Protein AF-A0A530LM20-F1 (afdb_monomer)

pLDDT: mean 91.58, std 8.43, range [47.44, 98.12]

Foldseek 3Di:
DVVVVVVCVVVQFFPVPDDPVVLVVVLCCLLVVLVVCVVVVVCCVPPVPDDSVVVSVVSNVVSSVVGTDPPDD

Solvent-accessible surface area (backbone atoms only — not comparable to full-atom values): 4293 Å² total; per-residue (Å²): 106,68,68,57,52,54,51,35,31,77,70,59,35,27,58,92,81,64,59,64,69,61,50,52,50,51,52,50,53,49,55,50,49,51,52,4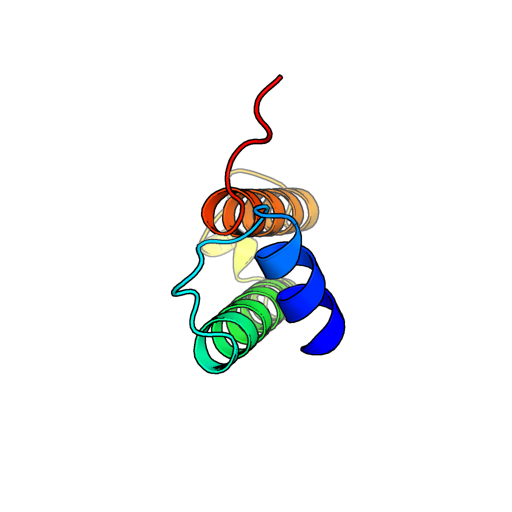8,30,62,76,72,52,43,36,67,76,78,48,62,91,53,58,62,71,57,50,47,52,51,51,52,51,51,54,52,58,73,57,39,47,80,76,84,127

Secondary structure (DSSP, 8-state):
-HHHHHHHHHTTSB-TT--HHHHHHHHHHHHHHHHHHHHH-THHHH-TTS-HHHHHHHHHHHHHHHHBPPPP-

Radius of gyration: 14.65 Å; Cα contacts (8 Å, |Δi|>4): 35; chains: 1; bounding box: 34×22×37 Å

Sequence (73 aa):
MIDLLTQAQQQGRLAPDTDFDHLVLAARALVYGLARMAIDGHFREWHPSEPPALAAQRALRLFMSRMTIPSKA

Mean predicted aligned error: 3.95 Å

Structure (mmCIF, N/CA/C/O backbone):
data_AF-A0A530LM20-F1
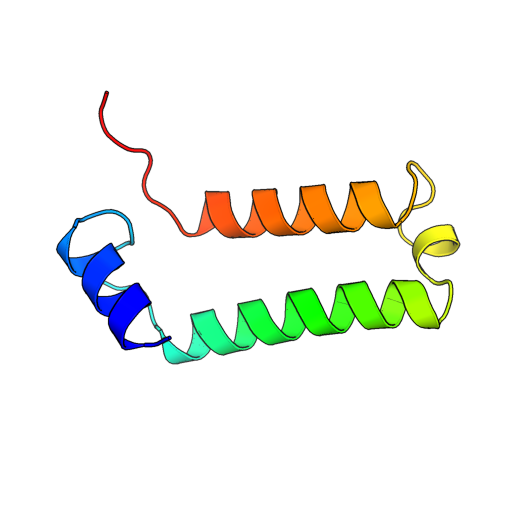#
_entry.id   AF-A0A530LM20-F1
#
loop_
_atom_site.group_PDB
_atom_site.id
_atom_site.type_symbol
_atom_site.label_atom_id
_atom_site.label_alt_id
_atom_site.label_comp_id
_atom_site.label_asym_id
_atom_site.label_entity_id
_atom_site.label_seq_id
_atom_site.pdbx_PDB_ins_code
_atom_site.Cartn_x
_atom_site.Cartn_y
_atom_site.Cartn_z
_atom_site.occupancy
_atom_site.B_iso_or_equiv
_atom_site.auth_seq_id
_atom_site.auth_comp_id
_atom_site.auth_asym_id
_atom_site.auth_atom_id
_atom_site.pdbx_PDB_model_num
ATOM 1 N N . MET A 1 1 ? 1.978 4.111 13.960 1.00 79.19 1 MET A N 1
ATOM 2 C CA . MET A 1 1 ? 1.167 3.494 12.878 1.00 79.19 1 MET A CA 1
ATOM 3 C C . MET A 1 1 ? -0.065 2.830 13.460 1.00 79.19 1 MET A C 1
ATOM 5 O O . MET A 1 1 ? -1.148 3.254 13.096 1.00 79.19 1 MET A O 1
ATOM 9 N N . ILE A 1 2 ? 0.088 1.876 14.387 1.00 88.38 2 ILE A N 1
ATOM 10 C CA . ILE A 1 2 ? -1.050 1.283 15.107 1.00 88.38 2 ILE A CA 1
ATOM 11 C C . ILE A 1 2 ? -1.900 2.367 15.781 1.00 88.38 2 ILE A C 1
ATOM 13 O O . ILE A 1 2 ? -3.096 2.397 15.550 1.00 88.38 2 ILE A O 1
ATOM 17 N N . ASP A 1 3 ? -1.290 3.355 16.444 1.00 92.56 3 ASP A N 1
ATOM 18 C CA . ASP A 1 3 ? -2.046 4.459 17.066 1.00 92.56 3 ASP A CA 1
ATOM 19 C C . ASP A 1 3 ? -2.924 5.246 16.081 1.00 92.56 3 ASP A C 1
ATOM 21 O O . ASP A 1 3 ? -4.038 5.634 16.417 1.00 92.56 3 ASP A O 1
ATOM 25 N N . LEU A 1 4 ? -2.456 5.450 14.842 1.00 92.19 4 LEU A N 1
ATOM 26 C CA . LEU A 1 4 ? -3.233 6.135 13.801 1.00 92.19 4 LEU A CA 1
ATOM 27 C C . LEU A 1 4 ? -4.405 5.273 13.317 1.00 92.19 4 LEU A C 1
ATOM 29 O O . LEU A 1 4 ? -5.478 5.803 13.041 1.00 92.19 4 LEU A O 1
ATOM 33 N N . LEU A 1 5 ? -4.209 3.954 13.221 1.00 93.25 5 LEU A N 1
ATOM 34 C CA . LEU A 1 5 ? -5.265 3.005 12.860 1.00 93.25 5 LEU A CA 1
ATOM 35 C C . LEU A 1 5 ? -6.312 2.905 13.974 1.00 93.25 5 LEU A C 1
ATOM 37 O O . LEU A 1 5 ? -7.506 2.996 13.695 1.00 93.25 5 LEU A O 1
ATOM 41 N N . THR A 1 6 ? -5.872 2.843 15.231 1.00 93.69 6 THR A N 1
ATOM 42 C CA . THR A 1 6 ? -6.743 2.892 16.409 1.00 93.69 6 THR A CA 1
ATOM 43 C C . THR A 1 6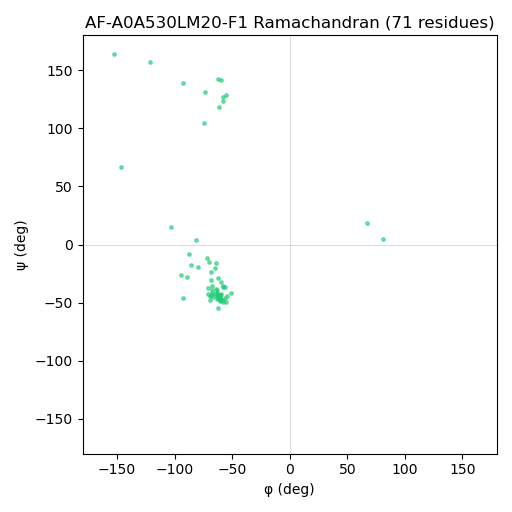 ? -7.574 4.173 16.423 1.00 93.69 6 THR A C 1
ATOM 45 O O . THR A 1 6 ? -8.793 4.112 16.561 1.00 93.69 6 THR A O 1
ATOM 48 N N . GLN A 1 7 ? -6.952 5.337 16.206 1.00 93.81 7 GLN A N 1
ATOM 49 C CA . GLN A 1 7 ? -7.672 6.613 16.121 1.00 93.81 7 GLN A CA 1
ATOM 50 C C . GLN A 1 7 ? -8.679 6.631 14.966 1.00 93.81 7 GLN A C 1
ATOM 52 O O . GLN A 1 7 ? -9.811 7.076 15.143 1.00 93.81 7 GLN A O 1
ATOM 57 N N . ALA A 1 8 ? -8.300 6.135 13.786 1.00 91.69 8 ALA A N 1
ATOM 58 C CA . ALA A 1 8 ? -9.196 6.080 12.636 1.00 91.69 8 ALA A CA 1
ATOM 59 C C . ALA A 1 8 ? -10.410 5.168 12.893 1.00 91.69 8 ALA A C 1
ATOM 61 O O . ALA A 1 8 ? -11.529 5.529 12.528 1.00 91.69 8 ALA A O 1
ATOM 62 N N . GLN A 1 9 ? -10.217 4.031 13.563 1.00 92.44 9 GLN A N 1
ATOM 63 C CA . GLN A 1 9 ? -11.306 3.145 13.975 1.00 92.44 9 GLN A CA 1
ATOM 64 C C . GLN A 1 9 ? -12.211 3.799 15.028 1.00 92.44 9 GLN A C 1
ATOM 66 O O . GLN A 1 9 ? -13.429 3.792 14.870 1.00 92.44 9 GLN A O 1
ATOM 71 N N . GLN A 1 10 ? -11.635 4.446 16.047 1.00 92.88 10 GLN A N 1
ATOM 72 C CA . GLN A 1 10 ? -12.391 5.193 17.065 1.00 92.88 10 GLN A CA 1
ATOM 73 C C . GLN A 1 10 ? -13.222 6.335 16.460 1.00 92.88 10 GLN A C 1
ATOM 75 O O . GLN A 1 10 ? -14.307 6.640 16.947 1.00 92.88 10 GLN A O 1
ATOM 80 N N . GLN A 1 11 ? -12.743 6.946 15.374 1.00 93.25 11 GLN A N 1
ATOM 81 C CA . GLN A 1 11 ? -13.458 7.976 14.615 1.00 93.25 11 GLN A CA 1
ATOM 82 C C . GLN A 1 11 ? -14.484 7.405 13.618 1.00 93.25 11 GLN A C 1
ATOM 84 O O . GLN A 1 11 ? -15.059 8.166 12.840 1.00 93.25 11 GLN A O 1
ATOM 89 N N . GLY A 1 12 ? -14.687 6.084 13.582 1.00 91.56 12 GLY A N 1
ATOM 90 C CA . GLY A 1 12 ? -15.599 5.425 12.644 1.00 91.56 12 GLY A CA 1
ATOM 91 C C . GLY A 1 12 ? -15.151 5.495 11.181 1.00 91.56 12 GLY A C 1
ATOM 92 O O . GLY A 1 12 ? -15.967 5.316 10.280 1.00 91.56 12 GLY A O 1
ATOM 93 N N . ARG A 1 13 ? -13.866 5.779 10.922 1.00 91.81 13 ARG A N 1
ATOM 94 C CA . ARG A 1 13 ? -13.286 5.818 9.568 1.00 91.81 13 ARG A CA 1
ATOM 95 C C . ARG A 1 13 ? -12.817 4.447 9.089 1.00 91.81 13 ARG A C 1
ATOM 97 O O . ARG A 1 13 ? -12.614 4.276 7.892 1.00 91.81 13 ARG A O 1
ATOM 104 N N . LEU A 1 14 ? -12.645 3.493 10.002 1.00 92.19 14 LEU A N 1
ATOM 105 C CA . LEU A 1 14 ? -12.361 2.082 9.727 1.00 92.19 14 LEU A CA 1
ATOM 106 C C . LEU A 1 14 ? -13.450 1.211 10.356 1.00 92.19 14 LEU A C 1
ATOM 108 O O . LEU A 1 14 ? -14.098 1.628 11.319 1.00 92.19 14 LEU A O 1
ATOM 112 N N . ALA A 1 15 ? -13.630 -0.001 9.835 1.00 88.19 15 ALA A N 1
ATOM 113 C CA . ALA A 1 15 ? -14.566 -0.962 10.406 1.00 88.19 15 ALA A CA 1
ATOM 114 C C . ALA A 1 15 ? -14.163 -1.352 11.846 1.00 88.19 15 ALA A C 1
ATOM 116 O O . ALA A 1 15 ? -12.965 -1.471 12.143 1.00 88.19 15 ALA A O 1
ATOM 117 N N . PRO A 1 16 ? -15.130 -1.545 12.760 1.00 86.50 16 PRO A N 1
ATOM 118 C CA . PRO A 1 16 ? -14.856 -1.828 14.172 1.00 86.50 16 PRO A CA 1
ATOM 119 C C . PRO A 1 16 ? -14.144 -3.171 14.405 1.00 86.50 16 PRO A C 1
ATOM 121 O O . PRO A 1 16 ? -13.497 -3.347 15.429 1.00 86.50 16 PRO A O 1
ATOM 124 N N . ASP A 1 17 ? -14.220 -4.091 13.449 1.00 89.31 17 ASP A N 1
ATOM 125 C CA . ASP A 1 17 ? -13.607 -5.422 13.450 1.00 89.31 17 ASP A CA 1
ATOM 126 C C . ASP A 1 17 ? -12.350 -5.510 12.565 1.00 89.31 17 ASP A C 1
ATOM 128 O O . ASP A 1 17 ? -11.876 -6.599 12.251 1.00 89.31 17 ASP A O 1
ATOM 132 N N . THR A 1 18 ? -11.788 -4.366 12.158 1.00 91.25 18 THR A N 1
ATOM 133 C CA . THR A 1 18 ? -10.567 -4.335 11.342 1.00 91.25 18 THR A CA 1
ATOM 134 C C . THR A 1 18 ? -9.394 -4.978 12.087 1.00 91.25 18 THR A C 1
ATOM 136 O O . THR A 1 18 ? -8.942 -4.462 13.108 1.00 91.25 18 THR A O 1
ATOM 139 N N . ASP A 1 19 ? -8.844 -6.054 11.527 1.00 93.62 19 ASP A N 1
ATOM 140 C CA . ASP A 1 19 ? -7.594 -6.667 11.980 1.00 93.62 19 ASP A CA 1
ATOM 141 C C . ASP A 1 19 ? -6.394 -5.801 11.561 1.00 93.62 19 ASP A C 1
ATOM 143 O O . ASP A 1 19 ? -6.003 -5.764 10.390 1.00 93.62 19 ASP A O 1
ATOM 147 N N . PHE A 1 20 ? -5.809 -5.074 12.516 1.00 94.12 20 PHE A N 1
ATOM 148 C CA . PHE A 1 20 ? -4.697 -4.162 12.240 1.00 94.12 20 PHE A CA 1
ATOM 149 C C . PHE A 1 20 ? -3.405 -4.869 11.833 1.00 94.12 20 PHE A C 1
ATOM 151 O O . PHE A 1 20 ? -2.650 -4.304 11.036 1.00 94.12 20 PHE A O 1
ATOM 158 N N . ASP A 1 21 ? -3.149 -6.081 12.320 1.00 95.06 21 ASP A N 1
ATOM 159 C CA . ASP A 1 21 ? -1.915 -6.799 12.005 1.00 95.06 21 ASP A CA 1
ATOM 160 C C . ASP A 1 21 ? -1.914 -7.216 10.532 1.00 95.06 21 ASP A C 1
ATOM 162 O O . ASP A 1 21 ? -0.971 -6.914 9.786 1.00 95.06 21 ASP A O 1
ATOM 166 N N . HIS A 1 22 ? -3.019 -7.808 10.072 1.00 94.81 22 HIS A N 1
ATOM 167 C CA . HIS A 1 22 ? -3.182 -8.168 8.665 1.00 94.81 22 HIS A CA 1
ATOM 168 C C . HIS A 1 22 ? -3.289 -6.937 7.761 1.00 94.81 22 HIS A C 1
ATOM 170 O O . HIS A 1 22 ? -2.731 -6.939 6.659 1.00 94.81 22 HIS A O 1
ATOM 176 N N . LEU A 1 23 ? -3.930 -5.859 8.224 1.00 93.81 23 LEU A N 1
ATOM 177 C CA . LEU A 1 23 ? -4.018 -4.607 7.473 1.00 93.81 23 LEU A CA 1
ATOM 178 C C . LEU A 1 23 ? -2.634 -4.019 7.179 1.00 93.81 23 LEU A C 1
ATOM 180 O O . LEU A 1 23 ? -2.322 -3.638 6.047 1.00 93.81 23 LEU A O 1
ATOM 184 N N . VAL A 1 24 ? -1.790 -3.958 8.206 1.00 94.62 24 VAL A N 1
ATOM 185 C CA . VAL A 1 24 ? -0.426 -3.443 8.104 1.00 94.62 24 VAL A CA 1
ATOM 186 C C . VAL A 1 24 ? 0.419 -4.323 7.190 1.00 94.62 24 VAL A C 1
ATOM 188 O O . VAL A 1 24 ? 1.174 -3.798 6.364 1.00 94.62 24 VAL A O 1
ATOM 191 N N . LEU A 1 25 ? 0.300 -5.648 7.311 1.00 96.25 25 LEU A N 1
ATOM 192 C CA . LEU A 1 25 ? 1.000 -6.582 6.435 1.00 96.25 25 LEU A CA 1
ATOM 193 C C . LEU A 1 25 ? 0.588 -6.384 4.970 1.00 96.25 25 LEU A C 1
ATOM 195 O O . LEU A 1 25 ? 1.460 -6.262 4.108 1.00 96.25 25 LEU A O 1
ATOM 199 N N . ALA A 1 26 ? -0.713 -6.276 4.694 1.00 95.88 26 ALA A N 1
ATOM 200 C CA . ALA A 1 26 ? -1.234 -6.040 3.351 1.00 95.88 26 ALA A CA 1
ATOM 201 C C . ALA A 1 26 ? -0.727 -4.713 2.762 1.00 95.88 26 ALA A C 1
ATOM 203 O O . ALA A 1 26 ? -0.271 -4.677 1.618 1.00 95.88 26 ALA A O 1
ATOM 204 N N . ALA A 1 27 ? -0.723 -3.637 3.556 1.00 95.12 27 ALA A N 1
ATOM 205 C CA . ALA A 1 27 ? -0.204 -2.340 3.128 1.00 95.12 27 ALA A CA 1
ATOM 206 C C . ALA A 1 27 ? 1.289 -2.411 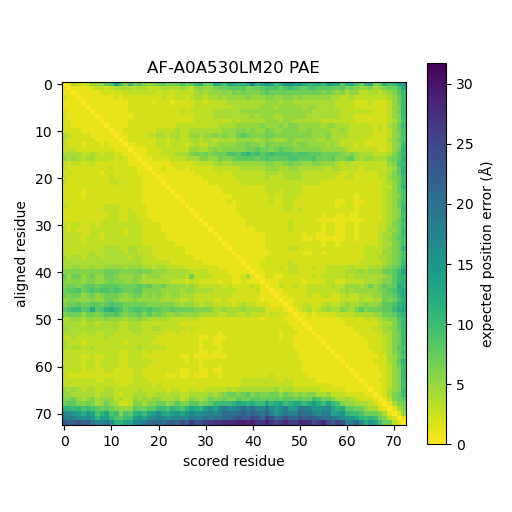2.761 1.00 95.12 27 ALA A C 1
ATOM 208 O O . ALA A 1 27 ? 1.707 -1.883 1.727 1.00 95.12 27 ALA A O 1
ATOM 209 N N . ARG A 1 28 ? 2.096 -3.101 3.579 1.00 96.44 28 ARG A N 1
ATOM 210 C CA . ARG A 1 28 ? 3.524 -3.321 3.306 1.00 96.44 28 ARG A CA 1
ATOM 211 C C . ARG A 1 28 ? 3.733 -4.140 2.041 1.00 96.44 28 ARG A C 1
ATOM 213 O O . ARG A 1 28 ? 4.538 -3.740 1.206 1.00 96.44 28 ARG A O 1
ATOM 220 N N . ALA A 1 29 ? 3.001 -5.243 1.889 1.00 98.12 29 ALA A N 1
ATOM 221 C CA . ALA A 1 29 ? 3.089 -6.107 0.718 1.00 98.12 29 ALA A CA 1
ATOM 222 C C . ALA A 1 29 ? 2.743 -5.347 -0.570 1.00 98.12 29 ALA A C 1
ATOM 224 O O . ALA A 1 29 ? 3.470 -5.458 -1.555 1.00 98.12 29 ALA A O 1
ATOM 225 N N . LEU A 1 30 ? 1.695 -4.515 -0.546 1.00 97.38 30 LEU A N 1
ATOM 226 C CA . LEU A 1 30 ? 1.306 -3.688 -1.686 1.00 97.38 30 LEU A CA 1
ATOM 227 C C . LEU A 1 30 ? 2.402 -2.688 -2.067 1.00 97.38 30 LEU A C 1
ATOM 229 O O . LEU A 1 30 ? 2.833 -2.658 -3.218 1.00 97.38 30 LEU A O 1
ATOM 233 N N . VAL A 1 31 ? 2.860 -1.867 -1.116 1.00 96.81 31 VAL A N 1
ATOM 234 C CA . VAL A 1 31 ? 3.867 -0.830 -1.398 1.00 96.81 31 VAL A CA 1
ATOM 235 C C . VAL A 1 31 ? 5.179 -1.465 -1.851 1.00 96.81 31 VAL A C 1
ATOM 237 O O . VAL A 1 31 ? 5.776 -1.009 -2.826 1.00 96.81 31 VAL A O 1
ATOM 240 N N . TYR A 1 32 ? 5.598 -2.542 -1.186 1.00 97.94 32 TYR A N 1
ATOM 241 C CA . TYR A 1 32 ? 6.778 -3.301 -1.575 1.00 97.94 32 TYR A CA 1
ATOM 242 C C . TYR A 1 32 ? 6.637 -3.887 -2.986 1.00 97.94 32 TYR A C 1
ATOM 244 O O . TYR A 1 32 ? 7.537 -3.708 -3.802 1.00 97.94 32 TYR A O 1
ATOM 252 N N . GLY A 1 33 ? 5.506 -4.523 -3.305 1.00 97.00 33 GLY A N 1
ATOM 253 C CA . GLY A 1 33 ? 5.246 -5.109 -4.620 1.00 97.00 33 GLY A CA 1
ATOM 254 C C . GLY A 1 33 ? 5.259 -4.071 -5.741 1.00 97.00 33 GLY A C 1
ATOM 255 O O . GLY A 1 33 ? 5.950 -4.258 -6.740 1.00 97.00 33 GLY A O 1
ATOM 256 N N . LEU A 1 34 ? 4.586 -2.932 -5.548 1.00 96.88 34 LEU A N 1
ATOM 257 C CA . LEU A 1 34 ? 4.598 -1.828 -6.513 1.00 96.88 34 LEU A CA 1
ATOM 258 C C . LEU A 1 34 ? 6.014 -1.266 -6.709 1.00 96.88 34 LEU A C 1
ATOM 260 O O . LEU A 1 34 ? 6.437 -1.039 -7.840 1.00 96.88 34 LEU A O 1
ATOM 264 N N . ALA A 1 35 ? 6.778 -1.078 -5.631 1.00 96.56 35 ALA A N 1
ATOM 265 C CA . ALA A 1 35 ? 8.164 -0.628 -5.733 1.00 96.56 35 ALA A CA 1
ATOM 266 C C . ALA A 1 35 ? 9.038 -1.653 -6.472 1.00 96.56 35 ALA A C 1
ATOM 268 O O . ALA A 1 35 ? 9.834 -1.281 -7.336 1.00 96.56 35 ALA A O 1
ATOM 269 N N . ARG A 1 36 ? 8.860 -2.947 -6.186 1.00 97.06 36 ARG A N 1
ATOM 270 C CA . ARG A 1 36 ? 9.605 -4.020 -6.845 1.00 97.0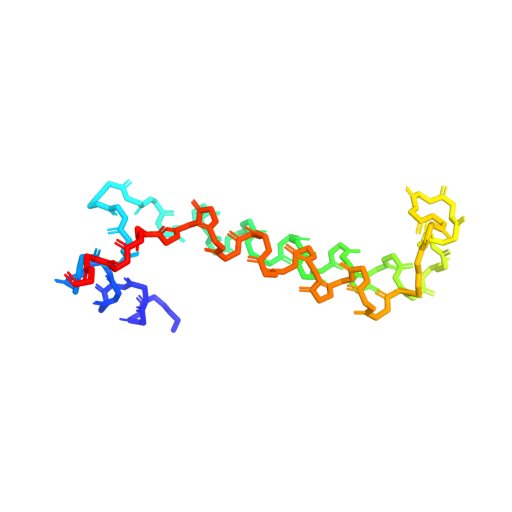6 36 ARG A CA 1
ATOM 271 C C . ARG A 1 36 ? 9.298 -4.076 -8.339 1.00 97.06 36 ARG A C 1
ATOM 273 O O . ARG A 1 36 ? 10.232 -4.088 -9.131 1.00 97.06 36 ARG A O 1
ATOM 280 N N . MET A 1 37 ? 8.024 -3.981 -8.722 1.00 96.06 37 MET A N 1
ATOM 281 C CA . MET A 1 37 ? 7.610 -3.897 -10.126 1.00 96.06 37 MET A CA 1
ATOM 282 C C . MET A 1 37 ? 8.231 -2.700 -10.856 1.00 96.06 37 MET A C 1
ATOM 284 O O . MET A 1 37 ? 8.545 -2.805 -12.041 1.00 96.06 37 MET A O 1
ATOM 288 N N . ALA A 1 38 ? 8.406 -1.562 -10.177 1.00 93.19 38 ALA A N 1
ATOM 289 C CA . ALA A 1 38 ? 9.061 -0.393 -10.761 1.00 93.19 38 ALA A CA 1
ATOM 290 C C . ALA A 1 38 ? 10.562 -0.623 -10.977 1.00 93.19 38 ALA A C 1
ATOM 292 O O . ALA A 1 38 ? 11.073 -0.289 -12.044 1.00 93.19 38 ALA A O 1
ATOM 293 N N . ILE A 1 39 ? 11.249 -1.205 -9.990 1.00 95.06 39 ILE A N 1
ATOM 294 C CA . ILE A 1 39 ? 12.693 -1.478 -10.058 1.00 95.06 39 ILE A CA 1
ATOM 295 C C . ILE A 1 39 ? 13.000 -2.555 -11.107 1.00 95.06 39 ILE A C 1
ATOM 297 O O . ILE A 1 39 ? 13.971 -2.421 -11.845 1.00 95.06 39 ILE A O 1
ATOM 301 N N . ASP A 1 40 ? 12.162 -3.586 -11.203 1.00 96.19 40 ASP A N 1
ATOM 302 C CA . ASP A 1 40 ? 12.380 -4.723 -12.109 1.00 96.19 40 ASP A CA 1
ATOM 303 C C . ASP A 1 40 ? 11.815 -4.511 -13.514 1.00 96.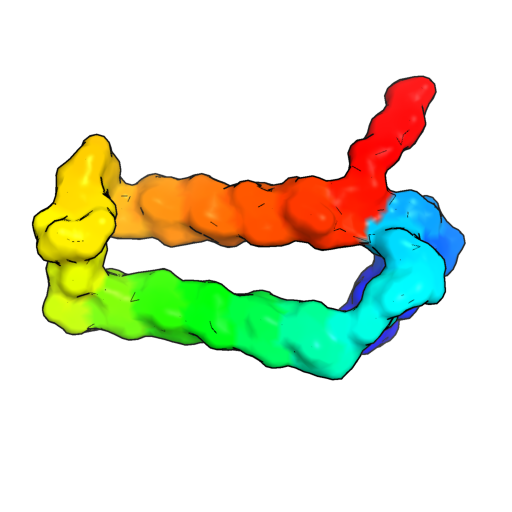19 40 ASP A C 1
ATOM 305 O O . ASP A 1 40 ? 12.057 -5.310 -14.411 1.00 96.19 40 ASP A O 1
ATOM 309 N N . GLY A 1 41 ? 11.059 -3.433 -13.730 1.00 93.69 41 GLY A N 1
ATOM 310 C CA . GLY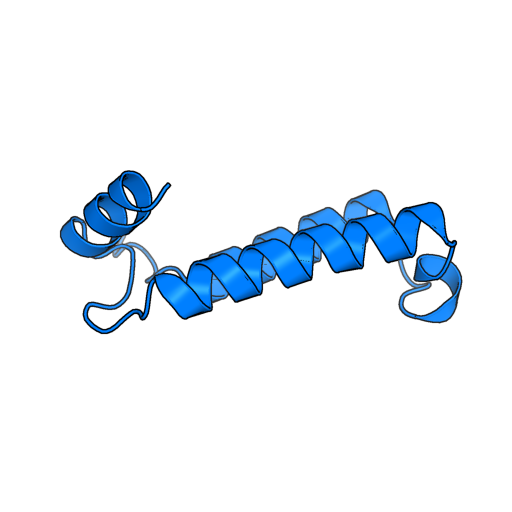 A 1 41 ? 10.455 -3.125 -15.026 1.00 93.69 41 GLY A CA 1
ATOM 311 C C . GLY A 1 41 ? 9.152 -3.876 -15.332 1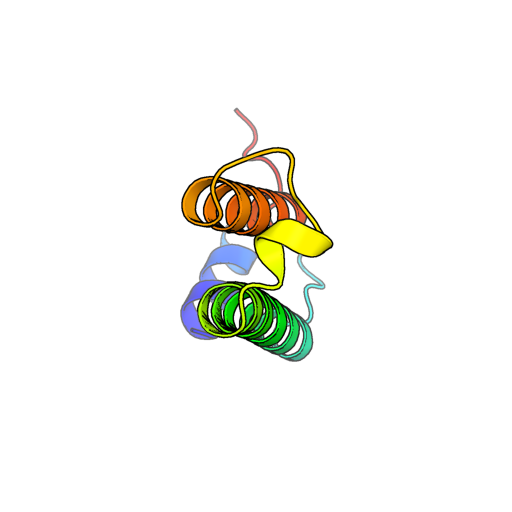.00 93.69 41 GLY A C 1
ATOM 312 O O . GLY A 1 41 ? 8.578 -3.663 -16.401 1.00 93.69 41 GLY A O 1
ATOM 313 N N . HIS A 1 42 ? 8.622 -4.666 -14.393 1.00 95.81 42 HIS A N 1
ATOM 314 C CA . HIS A 1 42 ? 7.411 -5.479 -14.580 1.00 95.81 42 HIS A CA 1
ATOM 315 C C . HIS A 1 42 ? 6.123 -4.682 -14.820 1.00 95.81 42 HIS A C 1
ATOM 3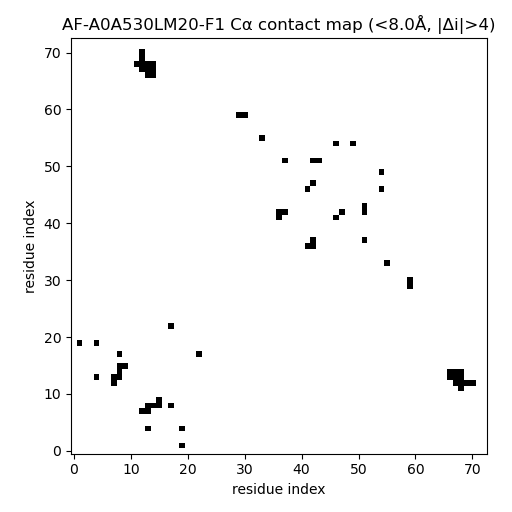17 O O . HIS A 1 42 ? 5.152 -5.244 -15.320 1.00 95.81 42 HIS A O 1
ATOM 323 N N . PHE A 1 43 ? 6.077 -3.373 -14.542 1.00 94.19 43 PHE A N 1
ATOM 324 C CA . PHE A 1 43 ? 4.903 -2.566 -14.917 1.00 94.19 43 PHE A CA 1
ATOM 325 C C . PHE A 1 43 ? 4.593 -2.643 -16.416 1.00 94.19 43 PHE A C 1
ATOM 327 O O . PHE A 1 43 ? 3.426 -2.697 -16.787 1.00 94.19 43 PHE A O 1
ATOM 334 N N . ARG A 1 44 ? 5.617 -2.698 -17.277 1.00 88.94 44 ARG A N 1
ATOM 335 C CA . ARG A 1 44 ? 5.421 -2.786 -18.734 1.00 88.94 44 ARG A CA 1
ATOM 336 C C . ARG A 1 44 ? 4.820 -4.118 -19.175 1.00 88.94 44 ARG A C 1
ATOM 338 O O . ARG A 1 44 ? 4.231 -4.184 -20.244 1.00 88.94 44 ARG A O 1
ATOM 345 N N . GLU A 1 45 ? 4.985 -5.157 -18.369 1.00 91.44 45 GLU A N 1
ATOM 346 C CA . GLU A 1 45 ? 4.499 -6.502 -18.666 1.00 91.44 45 GLU A CA 1
ATOM 347 C C . GLU A 1 45 ? 3.107 -6.718 -18.073 1.00 91.44 45 GLU A C 1
ATOM 349 O O . GLU A 1 45 ? 2.216 -7.235 -18.740 1.00 91.44 45 GLU A O 1
ATOM 354 N N . TRP A 1 46 ? 2.914 -6.320 -16.814 1.00 91.75 46 TRP A N 1
ATOM 355 C CA . TRP A 1 46 ? 1.721 -6.674 -16.043 1.00 91.75 46 TRP A CA 1
ATOM 356 C C . TRP A 1 46 ? 0.635 -5.601 -16.099 1.00 91.75 46 TRP A C 1
ATOM 358 O O . TRP A 1 46 ? -0.540 -5.913 -15.933 1.00 91.75 46 TRP A O 1
ATOM 368 N N . HIS A 1 47 ? 1.012 -4.338 -16.321 1.00 93.75 47 HIS A N 1
ATOM 369 C CA . HIS A 1 47 ? 0.074 -3.216 -16.391 1.00 93.75 47 HIS A CA 1
ATOM 370 C C . HIS A 1 47 ? 0.536 -2.145 -17.399 1.00 93.75 47 HIS A C 1
ATOM 372 O O . HIS A 1 47 ? 0.880 -1.023 -17.016 1.00 93.75 47 HIS A O 1
ATOM 378 N N . PRO A 1 48 ? 0.561 -2.470 -18.706 1.00 93.00 48 PRO A N 1
ATOM 379 C CA . PRO A 1 48 ? 1.139 -1.604 -19.739 1.00 93.00 48 PRO A CA 1
ATOM 380 C C . PRO A 1 48 ? 0.309 -0.353 -20.061 1.00 93.00 48 PRO A C 1
ATOM 382 O O . PRO A 1 48 ? 0.780 0.525 -20.779 1.00 93.00 48 PRO A O 1
ATOM 385 N N . SER A 1 49 ? -0.934 -0.266 -19.581 1.00 94.62 49 SER A N 1
ATOM 386 C CA . SER A 1 49 ? -1.900 0.754 -20.010 1.00 94.62 49 SER A CA 1
ATOM 387 C C . SER A 1 49 ? -1.585 2.176 -19.541 1.00 94.62 49 SER A C 1
ATOM 389 O O . SER A 1 49 ? -2.190 3.123 -20.040 1.00 94.62 49 SER A O 1
ATOM 391 N N . GLU A 1 50 ? -0.691 2.355 -18.566 1.00 94.25 50 GLU A N 1
ATOM 392 C CA . GLU A 1 50 ? -0.363 3.677 -18.028 1.00 94.25 50 GLU A CA 1
ATOM 393 C C . GLU A 1 50 ? 1.062 3.754 -17.449 1.00 94.25 50 GLU A C 1
ATOM 395 O O . GLU A 1 50 ? 1.683 2.724 -17.179 1.00 94.25 50 GLU A O 1
ATOM 400 N N . PRO A 1 51 ? 1.604 4.969 -17.224 1.00 94.75 51 PRO A N 1
ATOM 401 C CA . PRO A 1 51 ? 2.922 5.128 -16.618 1.00 94.75 51 PRO A CA 1
ATOM 402 C C . PRO A 1 51 ? 3.005 4.500 -15.211 1.00 94.75 51 PRO A C 1
ATOM 404 O O . PRO A 1 51 ? 2.080 4.690 -14.415 1.00 94.75 51 PRO A O 1
ATOM 407 N N . PRO A 1 52 ? 4.134 3.860 -14.837 1.00 94.00 52 PRO A N 1
ATOM 408 C CA . PRO A 1 52 ? 4.291 3.168 -13.550 1.00 94.00 52 PRO A CA 1
ATOM 409 C C . PRO A 1 52 ? 3.914 4.000 -12.317 1.00 94.00 52 PRO A C 1
ATOM 411 O O . PRO A 1 52 ? 3.241 3.515 -11.411 1.00 94.00 52 PRO A O 1
ATOM 414 N N . ALA A 1 53 ? 4.301 5.280 -12.290 1.00 94.06 53 ALA A N 1
ATOM 415 C CA . ALA A 1 53 ? 3.993 6.176 -11.176 1.00 94.06 53 ALA A CA 1
ATOM 416 C C . ALA A 1 53 ? 2.481 6.416 -11.014 1.00 94.06 53 ALA A C 1
ATOM 418 O O . ALA A 1 53 ? 1.975 6.462 -9.891 1.00 94.06 53 ALA A O 1
ATOM 419 N N . LEU A 1 54 ? 1.753 6.536 -12.130 1.00 96.31 54 LEU A N 1
ATOM 420 C CA . LEU A 1 54 ? 0.305 6.728 -12.116 1.00 96.31 54 LEU A CA 1
ATOM 421 C C . LEU A 1 54 ? -0.408 5.448 -11.666 1.00 96.31 54 LEU A C 1
ATOM 423 O O . LEU A 1 54 ? -1.294 5.517 -10.814 1.00 96.31 54 LEU A O 1
ATOM 427 N N . ALA A 1 55 ? 0.037 4.293 -12.168 1.00 95.62 55 ALA A N 1
ATOM 428 C CA . ALA A 1 55 ? -0.474 2.988 -11.762 1.00 95.62 55 ALA A CA 1
ATOM 429 C C . ALA A 1 55 ? -0.308 2.748 -10.257 1.00 95.62 55 ALA A C 1
ATOM 431 O O . ALA A 1 55 ? -1.275 2.429 -9.564 1.00 95.62 55 ALA A O 1
ATOM 432 N N . ALA A 1 56 ? 0.894 2.984 -9.723 1.00 95.75 56 ALA A N 1
ATOM 433 C CA . ALA A 1 56 ? 1.171 2.834 -8.298 1.00 95.75 56 ALA A CA 1
ATOM 434 C C . ALA A 1 56 ? 0.308 3.773 -7.438 1.00 95.75 56 ALA A C 1
ATOM 436 O O . ALA A 1 56 ? -0.272 3.346 -6.437 1.00 95.75 56 ALA A O 1
ATOM 437 N N . GLN A 1 57 ? 0.161 5.039 -7.846 1.00 96.12 57 GLN A N 1
ATOM 438 C CA . GLN A 1 57 ? -0.682 6.002 -7.136 1.00 96.12 57 GLN A CA 1
ATOM 439 C C . GLN A 1 57 ? -2.157 5.572 -7.118 1.00 96.12 57 GLN A C 1
ATOM 441 O O . GLN A 1 57 ? -2.821 5.668 -6.080 1.00 96.12 57 GLN A O 1
ATOM 446 N N . ARG A 1 58 ? -2.683 5.101 -8.254 1.00 96.56 58 ARG A N 1
ATOM 447 C CA . ARG A 1 58 ? -4.071 4.634 -8.370 1.00 96.56 58 ARG A CA 1
ATOM 448 C C . ARG A 1 58 ? -4.309 3.364 -7.560 1.00 96.56 58 ARG A C 1
ATOM 450 O O . ARG A 1 58 ? -5.315 3.296 -6.857 1.00 96.56 58 ARG A O 1
ATOM 457 N N . ALA A 1 59 ? -3.374 2.415 -7.588 1.00 96.19 59 ALA A N 1
ATOM 458 C CA . ALA A 1 59 ? -3.437 1.198 -6.783 1.00 96.19 59 ALA A CA 1
ATOM 459 C C . ALA A 1 59 ? -3.464 1.512 -5.278 1.00 96.19 59 ALA A C 1
ATOM 461 O O . ALA A 1 59 ? -4.321 0.999 -4.559 1.00 96.19 59 ALA A O 1
ATOM 462 N N . LEU A 1 60 ? -2.600 2.420 -4.810 1.00 95.38 60 LEU A N 1
ATOM 463 C CA . LEU A 1 60 ? -2.592 2.856 -3.412 1.00 95.38 60 LEU A CA 1
ATOM 464 C C . LEU A 1 60 ? -3.914 3.531 -3.018 1.00 95.38 60 LEU A C 1
ATOM 466 O O . LEU A 1 60 ? -4.484 3.217 -1.974 1.00 95.38 60 LEU A O 1
ATOM 470 N N . ARG A 1 61 ? -4.435 4.426 -3.867 1.00 95.38 61 ARG A N 1
ATOM 471 C CA . ARG A 1 61 ? -5.720 5.097 -3.619 1.00 95.38 61 ARG A CA 1
ATOM 472 C C . ARG A 1 61 ? -6.874 4.099 -3.548 1.00 95.38 61 ARG A C 1
ATOM 474 O O . ARG A 1 61 ? -7.716 4.212 -2.660 1.00 95.38 61 ARG A O 1
ATOM 481 N N . LEU A 1 62 ? -6.903 3.126 -4.459 1.00 95.44 62 LEU A N 1
ATOM 482 C CA . LEU A 1 62 ? -7.904 2.065 -4.457 1.00 95.44 62 LEU A CA 1
ATOM 483 C C . LEU A 1 62 ? -7.820 1.251 -3.163 1.00 95.44 62 LEU A C 1
ATOM 485 O O . LEU A 1 62 ? -8.839 1.085 -2.497 1.00 95.44 62 LEU A O 1
ATOM 489 N N . PHE A 1 63 ? -6.623 0.813 -2.773 1.00 94.81 63 PHE A N 1
ATOM 490 C CA . PHE A 1 63 ? -6.405 0.085 -1.524 1.00 94.81 63 PHE A CA 1
ATOM 491 C C . PHE A 1 63 ? -6.928 0.871 -0.314 1.00 94.81 63 PHE A C 1
ATOM 493 O O . PHE A 1 63 ? -7.750 0.357 0.439 1.00 94.81 63 PHE A O 1
ATOM 500 N N . MET A 1 64 ? -6.562 2.152 -0.188 1.00 90.56 64 MET A N 1
ATOM 501 C CA . MET A 1 64 ? -7.068 3.039 0.868 1.00 90.56 64 MET A CA 1
ATOM 502 C C . MET A 1 64 ? -8.593 3.139 0.877 1.00 90.56 64 MET A C 1
ATOM 504 O O . MET A 1 64 ? -9.203 2.980 1.931 1.00 90.56 64 MET A O 1
ATOM 508 N N . SER A 1 65 ? -9.213 3.320 -0.290 1.00 91.31 65 SER A N 1
ATOM 509 C CA . SER A 1 65 ? -10.672 3.439 -0.394 1.00 91.31 65 SER A CA 1
ATOM 510 C C . SER A 1 65 ? -11.426 2.186 0.056 1.00 91.31 65 SER A C 1
ATOM 512 O O . SER A 1 65 ? -12.555 2.294 0.522 1.00 91.31 65 SER A O 1
ATOM 514 N N . ARG A 1 66 ? -10.814 1.000 -0.068 1.00 90.44 66 ARG A N 1
ATOM 515 C CA . ARG A 1 66 ? -11.414 -0.269 0.370 1.00 90.44 66 ARG A CA 1
ATOM 516 C C . ARG A 1 66 ? -11.302 -0.496 1.873 1.00 90.44 66 ARG A C 1
ATOM 518 O O . ARG A 1 66 ? -12.065 -1.293 2.402 1.00 90.44 66 ARG A O 1
ATOM 525 N N . MET A 1 67 ? -10.384 0.196 2.543 1.00 85.62 67 MET A N 1
ATOM 526 C CA . MET A 1 67 ? -10.197 0.101 3.993 1.00 85.62 67 MET A CA 1
ATOM 527 C C . MET A 1 67 ? -11.058 1.108 4.760 1.00 85.62 67 MET A C 1
ATOM 529 O O . MET A 1 67 ? -11.399 0.873 5.915 1.00 85.62 67 MET A O 1
ATOM 533 N N . THR A 1 68 ? -11.394 2.242 4.142 1.00 87.06 68 THR A N 1
ATOM 534 C CA . THR A 1 68 ? -12.114 3.327 4.815 1.00 87.06 68 THR A CA 1
ATOM 535 C C . THR A 1 68 ? -13.622 3.221 4.647 1.00 87.06 68 THR A C 1
ATOM 537 O O . THR A 1 68 ? -14.113 2.997 3.541 1.00 87.06 68 THR A O 1
ATOM 540 N N . ILE A 1 69 ? -14.366 3.493 5.717 1.00 82.06 69 ILE A N 1
ATOM 541 C CA . ILE A 1 69 ? -15.809 3.729 5.635 1.00 82.06 69 ILE A CA 1
ATOM 542 C C . ILE A 1 69 ? -16.019 5.119 5.010 1.00 82.06 69 ILE A C 1
ATOM 544 O O . ILE A 1 69 ? -15.378 6.078 5.455 1.00 82.06 69 ILE A O 1
ATOM 548 N N . PRO A 1 70 ? -16.885 5.268 3.987 1.00 74.44 70 PRO A N 1
ATOM 549 C CA . PRO A 1 70 ? -17.211 6.578 3.439 1.00 74.44 70 PRO A CA 1
ATOM 550 C C . PRO A 1 70 ? -17.714 7.496 4.553 1.00 74.44 70 PRO A C 1
ATOM 552 O O . PRO A 1 70 ? -18.624 7.128 5.297 1.00 74.44 70 PRO A O 1
ATOM 555 N N . SER A 1 71 ? -17.136 8.694 4.671 1.00 64.50 71 SER A N 1
ATOM 556 C CA . SER A 1 71 ? -17.675 9.700 5.586 1.00 64.50 71 SER A CA 1
ATOM 557 C C . SER A 1 71 ? -19.127 9.965 5.197 1.00 64.50 71 SER A C 1
ATOM 559 O O . SER A 1 71 ? -19.398 10.263 4.032 1.00 64.50 71 SER A O 1
ATOM 561 N N . LYS A 1 72 ? -20.058 9.862 6.152 1.00 57.69 72 LYS A N 1
ATOM 562 C CA . LYS A 1 72 ? -21.393 10.438 5.957 1.00 57.69 72 LYS A CA 1
ATOM 563 C C . LYS A 1 72 ? -21.192 11.934 5.693 1.00 57.69 72 LYS A C 1
ATOM 565 O O . LYS A 1 72 ? -20.475 12.584 6.456 1.00 57.69 72 LYS A O 1
ATOM 570 N N . ALA A 1 73 ? -21.710 12.401 4.558 1.00 47.44 73 ALA A N 1
ATOM 571 C CA . ALA A 1 73 ? -21.769 13.816 4.207 1.00 47.44 73 ALA A CA 1
ATOM 572 C C . ALA A 1 73 ? -22.753 14.549 5.125 1.00 47.44 73 ALA A C 1
ATOM 574 O O . ALA A 1 73 ? -23.735 13.896 5.554 1.00 47.44 73 ALA A O 1
#

Nearest PDB structures (foldseek):
  2pz9-assembly1_A-2  TM=7.002E-01  e=3.647E+00  Streptomyces coelicolor A3(2)